Protein AF-A0A1F9BXH4-F1 (afdb_monomer_lite)

Radius of gyration: 12.08 Å; chains: 1; bounding box: 19×38×26 Å

pLDDT: mean 85.39, std 11.56, range [43.97, 94.75]

Structure (mmCIF, N/CA/C/O backbone):
data_AF-A0A1F9BXH4-F1
#
_entry.id   AF-A0A1F9BXH4-F1
#
loop_
_atom_site.group_PDB
_atom_site.id
_atom_site.type_symbol
_atom_site.label_atom_id
_atom_site.label_alt_id
_atom_site.label_comp_id
_atom_site.label_asym_id
_atom_site.label_entity_id
_atom_site.label_seq_id
_atom_site.pdbx_PDB_ins_code
_atom_site.Cartn_x
_atom_site.Cartn_y
_atom_site.Cartn_z
_atom_site.occupancy
_atom_site.B_iso_or_equiv
_atom_site.auth_seq_id
_atom_site.auth_comp_id
_atom_site.auth_asym_id
_atom_site.auth_atom_id
_atom_site.pdbx_PDB_model_num
ATOM 1 N N . MET A 1 1 ? -5.756 4.041 3.224 1.00 85.69 1 MET A N 1
ATOM 2 C CA . MET A 1 1 ? -4.597 3.193 2.893 1.00 85.69 1 MET A CA 1
ATOM 3 C C . MET A 1 1 ? -4.814 2.432 1.589 1.00 85.69 1 MET A C 1
ATOM 5 O O . MET A 1 1 ? -4.282 2.869 0.581 1.00 85.69 1 MET A O 1
ATOM 9 N N . ARG A 1 2 ? -5.667 1.393 1.554 1.00 88.00 2 ARG A N 1
ATOM 10 C CA . ARG A 1 2 ? -5.915 0.561 0.353 1.00 88.00 2 ARG A CA 1
ATOM 11 C C . ARG A 1 2 ? -6.136 1.345 -0.949 1.00 88.00 2 ARG A C 1
ATOM 13 O O . ARG A 1 2 ? -5.448 1.100 -1.929 1.00 88.00 2 ARG A O 1
ATOM 20 N N . ALA A 1 3 ? -7.070 2.297 -0.947 1.00 89.69 3 ALA A N 1
ATOM 21 C CA . ALA A 1 3 ? -7.414 3.068 -2.144 1.00 89.69 3 ALA A CA 1
ATOM 22 C C . ALA A 1 3 ? -6.276 3.966 -2.661 1.00 89.69 3 ALA A C 1
ATOM 24 O O . ALA A 1 3 ? -6.232 4.241 -3.852 1.00 89.69 3 ALA A O 1
ATOM 25 N N . GLU A 1 4 ? -5.374 4.423 -1.788 1.00 90.94 4 GLU A N 1
ATOM 26 C CA . GLU A 1 4 ? -4.234 5.257 -2.189 1.00 90.94 4 GLU A CA 1
ATOM 27 C C . GLU A 1 4 ? -3.116 4.391 -2.775 1.00 90.94 4 GLU A C 1
ATOM 29 O O . GLU A 1 4 ? -2.571 4.716 -3.822 1.00 90.94 4 GLU A O 1
ATOM 34 N N . LEU A 1 5 ? -2.834 3.240 -2.158 1.00 90.50 5 LEU A N 1
ATOM 35 C CA . LEU A 1 5 ? -1.833 2.294 -2.656 1.00 90.50 5 LEU A CA 1
ATOM 36 C C . LEU A 1 5 ? -2.204 1.715 -4.027 1.00 90.50 5 LEU A C 1
ATOM 38 O O . LEU A 1 5 ? -1.339 1.596 -4.884 1.00 90.50 5 LEU A O 1
ATOM 42 N N . LEU A 1 6 ? -3.488 1.438 -4.278 1.00 93.88 6 LEU A N 1
ATOM 43 C CA . LEU A 1 6 ? -3.965 0.975 -5.591 1.00 93.88 6 LEU A CA 1
ATOM 44 C C . LEU A 1 6 ? -3.858 2.032 -6.706 1.00 93.88 6 LEU A C 1
ATOM 46 O O . LEU A 1 6 ? -4.062 1.702 -7.870 1.00 93.88 6 LEU A O 1
ATOM 50 N N . ARG A 1 7 ? -3.563 3.299 -6.381 1.00 94.06 7 ARG A N 1
ATOM 51 C CA . ARG A 1 7 ? -3.302 4.348 -7.384 1.00 94.06 7 ARG A CA 1
ATOM 52 C C . ARG A 1 7 ? -1.845 4.383 -7.835 1.00 94.06 7 ARG A C 1
ATOM 54 O O . ARG A 1 7 ? -1.541 5.068 -8.808 1.00 94.06 7 ARG A O 1
ATOM 61 N N . VAL A 1 8 ? -0.950 3.694 -7.131 1.00 93.19 8 VAL A N 1
ATOM 62 C CA . VAL A 1 8 ? 0.459 3.608 -7.510 1.00 93.19 8 VAL A CA 1
ATOM 63 C C . VAL A 1 8 ? 0.574 2.682 -8.717 1.00 93.19 8 VAL A C 1
ATOM 65 O O . VAL A 1 8 ? 0.218 1.506 -8.642 1.00 93.19 8 VAL A O 1
ATOM 68 N N . THR A 1 9 ? 1.077 3.207 -9.833 1.00 94.75 9 THR A N 1
ATOM 69 C CA . THR A 1 9 ? 1.361 2.415 -11.036 1.00 94.75 9 THR A CA 1
ATOM 70 C C . THR A 1 9 ? 2.238 1.219 -10.680 1.00 94.75 9 THR A C 1
ATOM 72 O O . THR A 1 9 ? 3.277 1.391 -10.056 1.00 94.75 9 THR A O 1
ATOM 75 N N . GLY A 1 10 ? 1.817 0.013 -11.068 1.00 93.38 10 GLY A N 1
ATOM 76 C CA . GLY A 1 10 ? 2.525 -1.229 -10.753 1.00 93.38 10 GLY A CA 1
ATOM 77 C C . GLY A 1 10 ? 2.049 -1.940 -9.486 1.00 93.38 10 GLY A C 1
ATOM 78 O O . GLY A 1 10 ? 2.409 -3.098 -9.296 1.00 93.38 10 GLY A O 1
ATOM 79 N N . VAL A 1 11 ? 1.214 -1.323 -8.639 1.00 94.69 11 VAL A N 1
ATOM 80 C CA . VAL A 1 11 ? 0.547 -2.042 -7.541 1.00 94.69 11 VAL A CA 1
ATOM 81 C C . VAL A 1 11 ? -0.606 -2.872 -8.101 1.00 94.69 11 VAL A C 1
ATOM 83 O O . VAL A 1 11 ? -1.525 -2.351 -8.727 1.00 94.69 11 VAL A O 1
ATOM 86 N N . LEU A 1 12 ? -0.555 -4.179 -7.851 1.00 94.56 12 LEU A N 1
ATOM 87 C CA . LEU A 1 12 ? -1.523 -5.160 -8.342 1.00 94.56 12 LEU A CA 1
ATOM 88 C C . LEU A 1 12 ? -2.607 -5.455 -7.308 1.00 94.56 12 LEU A C 1
ATOM 90 O O . LEU A 1 12 ? -3.774 -5.631 -7.647 1.00 94.56 12 LEU A O 1
ATOM 94 N N . GLU A 1 13 ? -2.215 -5.554 -6.039 1.00 94.31 13 GLU A N 1
ATOM 95 C CA . GLU A 1 13 ? -3.115 -5.944 -4.962 1.00 94.31 13 GLU A CA 1
ATOM 96 C C . GLU A 1 13 ? -2.696 -5.306 -3.640 1.00 94.31 13 GLU A C 1
ATOM 98 O O . GLU A 1 13 ? -1.509 -5.170 -3.344 1.00 94.31 13 GLU A O 1
ATOM 103 N N . VAL A 1 14 ? -3.696 -4.930 -2.840 1.00 93.31 14 VAL A N 1
ATOM 104 C CA . VAL A 1 14 ? -3.516 -4.446 -1.472 1.00 93.31 14 VAL A CA 1
ATOM 105 C C . VAL A 1 14 ? -4.559 -5.109 -0.583 1.00 93.31 14 VAL A C 1
ATOM 107 O O . VAL A 1 14 ? -5.764 -4.861 -0.748 1.00 93.31 14 VAL A O 1
ATOM 110 N N . THR A 1 15 ? -4.084 -5.896 0.379 1.00 92.88 15 THR A N 1
ATOM 111 C CA . THR A 1 15 ? -4.920 -6.713 1.263 1.00 92.88 15 THR A CA 1
ATOM 112 C C . THR A 1 15 ? -4.650 -6.351 2.715 1.00 92.88 15 THR A C 1
ATOM 114 O O . THR A 1 15 ? -3.503 -6.288 3.151 1.00 92.88 15 THR A O 1
ATOM 117 N N . TYR A 1 16 ? -5.721 -6.067 3.455 1.00 90.12 16 TYR A N 1
ATOM 118 C CA . TYR A 1 16 ? -5.658 -5.778 4.885 1.00 90.12 16 TYR A CA 1
ATOM 119 C C . TYR A 1 16 ? -5.879 -7.066 5.676 1.00 90.12 16 TYR A C 1
ATOM 121 O O . TYR A 1 16 ? -6.876 -7.754 5.452 1.00 90.12 16 TYR A O 1
ATOM 129 N N . LEU A 1 17 ? -4.952 -7.375 6.579 1.00 90.19 17 LEU A N 1
ATOM 130 C CA . LEU A 1 17 ? -4.990 -8.521 7.479 1.00 90.19 17 LEU A CA 1
ATOM 131 C C . LEU A 1 17 ? -5.371 -8.015 8.882 1.00 90.19 17 LEU A C 1
ATOM 133 O O . LEU A 1 17 ? -4.493 -7.530 9.599 1.00 90.19 17 LEU A O 1
ATOM 137 N N . PRO A 1 18 ? -6.658 -8.081 9.276 1.00 87.56 18 PRO A N 1
ATOM 138 C CA . PRO A 1 18 ? -7.141 -7.451 10.507 1.00 87.56 18 PRO A CA 1
ATOM 139 C C . PRO A 1 18 ? -6.540 -8.070 11.771 1.00 87.56 18 PRO A C 1
ATOM 141 O O . PRO A 1 18 ? -6.267 -7.344 12.719 1.00 87.56 18 PRO A O 1
ATOM 144 N N . ASP A 1 19 ? -6.270 -9.378 11.767 1.00 92.31 19 ASP A N 1
ATOM 145 C CA . ASP A 1 19 ? -5.722 -10.093 12.930 1.00 92.31 19 ASP A CA 1
ATOM 146 C C . ASP A 1 19 ? -4.315 -9.619 13.322 1.00 92.31 19 ASP A C 1
ATOM 148 O O . ASP A 1 19 ? -3.893 -9.791 14.461 1.00 92.31 19 ASP A O 1
ATOM 152 N N . GLN A 1 20 ? -3.586 -9.025 12.373 1.00 86.06 20 GLN A N 1
ATOM 153 C CA . GLN A 1 20 ? -2.219 -8.532 12.559 1.00 86.06 20 GLN A CA 1
ATOM 154 C C . GLN A 1 20 ? -2.128 -7.004 12.441 1.00 86.06 20 GLN A C 1
ATOM 156 O O . GLN A 1 20 ? -1.059 -6.441 12.638 1.00 86.06 20 GLN A O 1
ATOM 161 N N . ASP A 1 21 ? -3.233 -6.337 12.097 1.00 84.44 21 ASP A N 1
ATOM 162 C CA . ASP A 1 21 ? -3.278 -4.921 11.713 1.00 84.44 21 ASP A CA 1
ATOM 163 C C . ASP A 1 21 ? -2.252 -4.545 10.618 1.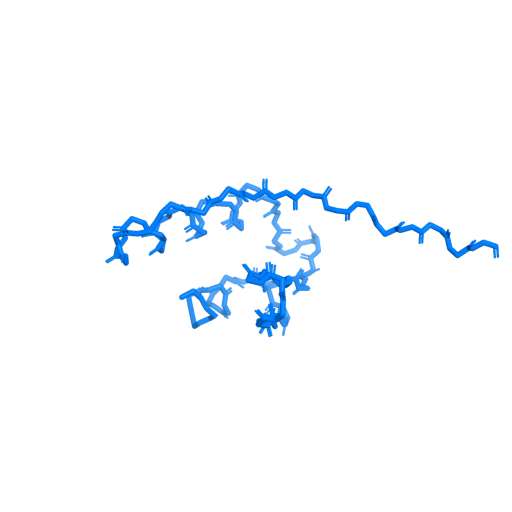00 84.44 21 ASP A C 1
ATOM 165 O O . ASP A 1 21 ? -1.627 -3.484 10.645 1.00 84.44 21 ASP A O 1
ATOM 169 N N . LEU A 1 22 ? -2.077 -5.424 9.620 1.00 85.75 22 LEU A N 1
ATOM 170 C CA . LEU A 1 22 ? -1.086 -5.267 8.547 1.00 85.75 22 LEU A CA 1
ATOM 171 C C . LEU A 1 22 ? -1.725 -5.050 7.174 1.00 85.75 22 LEU A C 1
ATOM 173 O O . LEU A 1 22 ? -2.770 -5.613 6.844 1.00 85.75 22 LEU A O 1
ATOM 177 N N . PHE A 1 23 ? -1.042 -4.281 6.326 1.00 87.44 23 PHE A N 1
ATOM 178 C CA . PHE A 1 23 ? -1.326 -4.209 4.893 1.00 87.44 23 PHE A CA 1
ATOM 179 C C . PHE A 1 23 ? -0.259 -4.977 4.119 1.00 87.44 23 PHE A C 1
ATOM 181 O O . PHE A 1 23 ? 0.926 -4.673 4.217 1.00 87.44 23 PHE A O 1
ATOM 188 N N . THR A 1 24 ? -0.689 -5.927 3.295 1.00 91.00 24 THR A N 1
ATOM 189 C CA . THR A 1 24 ? 0.167 -6.597 2.311 1.00 91.00 24 THR A CA 1
ATOM 190 C C . THR A 1 24 ? -0.024 -5.941 0.950 1.00 91.00 24 THR A C 1
ATOM 192 O O . THR A 1 24 ? -1.144 -5.587 0.572 1.00 91.00 24 THR A O 1
ATOM 195 N N . VAL A 1 25 ? 1.076 -5.736 0.225 1.00 91.69 25 VAL A N 1
ATOM 196 C CA . VAL A 1 25 ? 1.081 -5.073 -1.084 1.00 91.69 25 VAL A CA 1
ATOM 197 C C . VAL A 1 25 ? 1.801 -5.970 -2.079 1.00 91.69 25 VAL A C 1
ATOM 199 O O . VAL A 1 25 ? 2.984 -6.257 -1.907 1.00 91.69 25 VAL A O 1
ATOM 202 N N . ARG A 1 26 ? 1.100 -6.392 -3.135 1.00 92.94 26 ARG A N 1
ATOM 203 C CA . ARG A 1 26 ? 1.708 -7.068 -4.287 1.00 92.94 26 ARG A CA 1
ATOM 204 C C . ARG A 1 26 ? 1.874 -6.060 -5.412 1.00 92.94 26 ARG A C 1
ATOM 206 O O . ARG A 1 26 ? 0.919 -5.368 -5.766 1.00 92.94 26 ARG A O 1
ATOM 213 N N . PHE A 1 27 ? 3.068 -5.989 -5.982 1.00 93.69 27 PHE A N 1
ATOM 214 C CA . PHE A 1 27 ? 3.401 -5.032 -7.029 1.00 93.69 27 PHE A CA 1
ATOM 215 C C . PHE A 1 27 ? 4.409 -5.616 -8.020 1.00 93.69 27 PHE A C 1
ATOM 217 O O . PHE A 1 27 ? 5.143 -6.551 -7.698 1.00 93.69 27 PHE A O 1
ATOM 224 N N . GLU A 1 28 ? 4.443 -5.059 -9.225 1.00 94.12 28 GLU A N 1
ATOM 225 C CA . GLU A 1 28 ? 5.448 -5.370 -10.237 1.00 94.12 28 GLU A CA 1
ATOM 226 C C . GLU A 1 28 ? 6.693 -4.516 -10.008 1.00 94.12 28 GLU A C 1
ATOM 228 O O . GLU A 1 28 ? 6.650 -3.292 -10.141 1.00 94.12 28 GLU A O 1
ATOM 233 N N . SER A 1 29 ? 7.823 -5.156 -9.704 1.00 90.25 29 SER A N 1
ATOM 234 C CA . SER A 1 29 ? 9.081 -4.467 -9.382 1.00 90.25 29 SER A CA 1
ATOM 235 C C . SER A 1 29 ? 9.668 -3.650 -10.540 1.00 90.25 29 SER A C 1
ATOM 237 O O . SER A 1 29 ? 10.499 -2.773 -10.314 1.00 90.25 29 SER A O 1
ATOM 239 N N . VAL A 1 30 ? 9.232 -3.914 -11.777 1.00 93.25 30 VAL A N 1
ATOM 240 C CA . VAL A 1 30 ? 9.616 -3.138 -12.968 1.00 9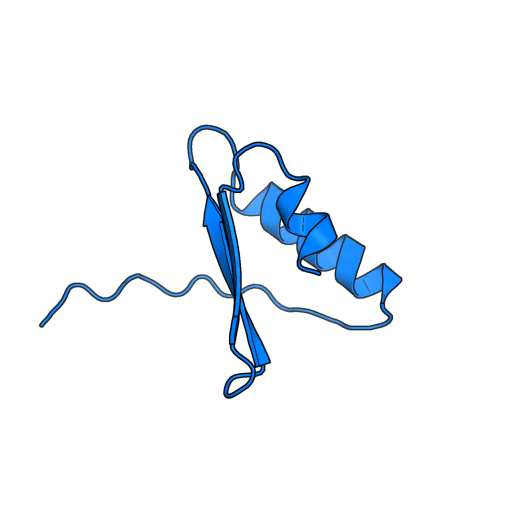3.25 30 VAL A CA 1
ATOM 241 C C . VAL A 1 30 ? 8.838 -1.823 -13.101 1.00 93.25 30 VAL A C 1
ATOM 243 O O . VAL A 1 30 ? 9.297 -0.922 -13.796 1.00 93.25 30 VAL A O 1
ATOM 246 N N . LEU A 1 31 ? 7.679 -1.703 -12.439 1.00 92.50 31 LEU A N 1
ATOM 247 C CA . LEU A 1 31 ? 6.791 -0.533 -12.510 1.00 92.50 31 LEU A CA 1
ATOM 248 C C . LEU A 1 31 ? 6.723 0.253 -11.194 1.00 92.50 31 LEU A C 1
ATOM 250 O O . LEU A 1 31 ? 6.530 1.467 -11.223 1.00 92.50 31 LEU A O 1
ATOM 254 N N . ALA A 1 32 ? 6.889 -0.420 -10.054 1.00 91.19 32 ALA A N 1
ATOM 255 C CA . ALA A 1 32 ? 6.891 0.177 -8.726 1.00 91.19 32 ALA A CA 1
ATOM 256 C C . ALA A 1 32 ? 8.110 -0.287 -7.925 1.00 91.19 32 ALA A C 1
ATOM 258 O O . ALA A 1 32 ? 8.510 -1.448 -7.979 1.00 91.19 32 ALA A O 1
ATOM 259 N N . ASN A 1 33 ? 8.668 0.618 -7.125 1.00 90.19 33 ASN A N 1
ATOM 260 C CA . ASN A 1 33 ? 9.752 0.321 -6.196 1.00 90.19 33 ASN A CA 1
ATOM 261 C C . ASN A 1 33 ? 9.319 0.572 -4.743 1.00 90.19 33 ASN A C 1
ATOM 263 O O . ASN A 1 33 ? 8.308 1.228 -4.475 1.00 90.19 33 ASN A O 1
ATOM 267 N N . LEU A 1 34 ? 10.108 0.052 -3.800 1.00 90.12 34 LEU A N 1
ATOM 268 C CA . LEU A 1 34 ? 9.833 0.190 -2.369 1.00 90.12 34 LEU A CA 1
ATOM 269 C C . LEU A 1 34 ? 9.751 1.655 -1.927 1.00 90.12 34 LEU A C 1
ATOM 271 O O . LEU A 1 34 ? 8.877 1.997 -1.140 1.00 90.12 34 LEU A O 1
ATOM 275 N N . GLU A 1 35 ? 10.596 2.532 -2.472 1.00 90.81 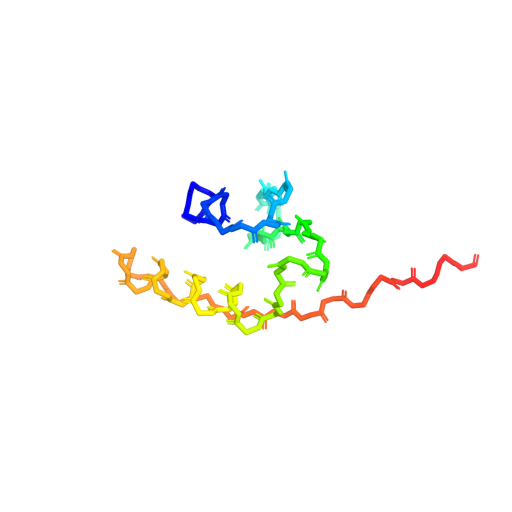35 GLU A N 1
ATOM 276 C CA . GLU A 1 35 ? 10.599 3.961 -2.139 1.00 90.81 35 GLU A CA 1
ATOM 277 C C . GLU A 1 35 ? 9.250 4.629 -2.446 1.00 90.81 35 GLU A C 1
ATOM 279 O O . GLU A 1 35 ? 8.684 5.315 -1.595 1.00 90.81 35 GLU A O 1
ATOM 284 N N . THR A 1 36 ? 8.680 4.363 -3.624 1.00 91.19 36 THR A N 1
ATOM 285 C CA . THR A 1 36 ? 7.376 4.903 -4.042 1.00 91.19 36 THR A CA 1
ATOM 286 C C . THR A 1 36 ? 6.246 4.373 -3.162 1.00 91.19 36 THR A C 1
ATOM 288 O O . THR A 1 36 ? 5.344 5.120 -2.761 1.00 91.19 36 THR A O 1
ATOM 291 N N . ILE A 1 37 ? 6.300 3.082 -2.826 1.00 90.81 37 ILE A N 1
ATOM 292 C CA . ILE A 1 37 ? 5.318 2.443 -1.946 1.00 90.81 37 ILE A CA 1
ATOM 293 C C . ILE A 1 37 ? 5.393 3.072 -0.555 1.00 90.81 37 ILE A C 1
ATOM 295 O O . ILE A 1 37 ? 4.369 3.502 -0.024 1.00 90.81 37 ILE A O 1
ATOM 299 N N . PHE A 1 38 ? 6.592 3.214 0.007 1.00 90.75 38 PHE A N 1
ATOM 300 C CA . PHE A 1 38 ? 6.792 3.801 1.329 1.00 90.75 38 PHE A CA 1
ATOM 301 C C . PHE A 1 38 ? 6.350 5.260 1.361 1.00 90.75 38 PHE A C 1
ATOM 303 O O . PHE A 1 38 ? 5.581 5.635 2.243 1.00 90.75 38 PHE A O 1
ATOM 310 N N . ALA A 1 39 ? 6.733 6.069 0.369 1.00 90.62 39 ALA A N 1
ATOM 311 C CA . ALA A 1 39 ? 6.285 7.455 0.257 1.00 90.62 39 ALA A CA 1
ATOM 312 C C . ALA A 1 39 ? 4.748 7.561 0.243 1.00 90.62 39 ALA A C 1
ATOM 314 O O . ALA A 1 39 ? 4.174 8.413 0.927 1.00 90.62 39 ALA A O 1
ATOM 315 N N . THR A 1 40 ? 4.070 6.655 -0.468 1.00 91.00 40 THR A N 1
ATOM 316 C CA . THR A 1 40 ? 2.601 6.592 -0.509 1.00 91.00 40 THR A CA 1
ATOM 317 C C . THR A 1 40 ? 2.005 6.214 0.847 1.00 91.00 40 THR A C 1
ATOM 319 O O . THR A 1 40 ? 1.038 6.846 1.290 1.00 91.00 40 THR A O 1
ATOM 322 N N . VAL A 1 41 ? 2.584 5.221 1.532 1.00 89.75 41 VAL A N 1
ATOM 323 C CA . VAL A 1 41 ? 2.184 4.813 2.888 1.00 89.75 41 VAL A CA 1
ATOM 324 C C . VAL A 1 41 ? 2.333 5.983 3.862 1.00 89.75 41 VAL A C 1
ATOM 326 O O . VAL A 1 41 ? 1.363 6.327 4.539 1.00 89.75 41 VAL A O 1
ATOM 329 N N . PHE A 1 42 ? 3.487 6.656 3.878 1.00 88.69 42 PHE A N 1
ATOM 330 C CA . PHE A 1 42 ? 3.747 7.808 4.746 1.00 88.69 42 PHE A CA 1
ATOM 331 C C . PHE A 1 42 ? 2.783 8.967 4.476 1.00 88.69 42 PHE A C 1
ATOM 333 O O . PHE A 1 42 ? 2.164 9.494 5.404 1.00 88.69 42 PHE A O 1
ATOM 340 N N . ALA A 1 43 ? 2.599 9.350 3.208 1.00 89.56 43 ALA A N 1
ATOM 341 C CA . ALA A 1 43 ? 1.694 10.436 2.836 1.00 89.56 43 ALA A CA 1
ATOM 342 C C . ALA A 1 43 ? 0.238 10.125 3.222 1.00 89.56 43 ALA A C 1
ATOM 344 O O . ALA A 1 43 ? -0.479 10.992 3.730 1.00 89.56 43 ALA A O 1
ATOM 345 N N . THR A 1 44 ? -0.196 8.881 3.013 1.00 89.81 44 THR A N 1
ATOM 346 C CA . THR A 1 44 ? -1.543 8.428 3.377 1.00 89.81 44 THR A CA 1
ATOM 347 C C . THR A 1 44 ? -1.724 8.369 4.889 1.00 89.81 44 THR A C 1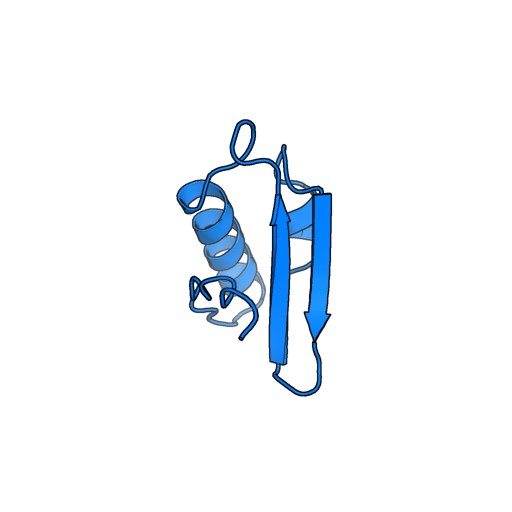
ATOM 349 O O . THR A 1 44 ? -2.760 8.800 5.393 1.00 89.81 44 THR A O 1
ATOM 352 N N . GLY A 1 45 ? -0.715 7.884 5.614 1.00 88.88 45 GLY A N 1
ATOM 353 C CA . GLY A 1 45 ? -0.693 7.866 7.071 1.00 88.88 45 GLY A CA 1
ATOM 354 C C . GLY A 1 45 ? -0.873 9.253 7.663 1.00 88.88 45 GLY A C 1
ATOM 355 O O . GLY A 1 45 ? -1.816 9.490 8.421 1.00 88.88 45 GLY A O 1
ATOM 356 N N . LYS A 1 46 ? -0.062 10.209 7.200 1.00 88.38 46 LYS A N 1
ATOM 357 C CA . LYS A 1 46 ? -0.142 11.608 7.626 1.00 88.38 46 LYS A CA 1
ATOM 358 C C . LYS A 1 46 ? -1.534 12.211 7.410 1.00 88.38 46 LYS A C 1
ATOM 360 O O . LYS A 1 46 ? -2.045 12.881 8.300 1.00 88.38 46 LYS A O 1
ATOM 365 N N . LYS A 1 47 ? -2.181 11.940 6.267 1.00 87.75 47 LYS A N 1
ATOM 366 C CA . LYS A 1 47 ? -3.564 12.390 5.990 1.00 87.75 47 LYS A CA 1
ATOM 367 C C . LYS A 1 47 ? -4.597 11.784 6.946 1.00 87.75 47 LYS A C 1
ATOM 369 O O . LYS A 1 47 ? -5.618 12.409 7.206 1.00 87.75 47 LYS A O 1
ATOM 374 N N . MET A 1 48 ? -4.353 10.571 7.434 1.00 86.56 48 MET A N 1
ATOM 375 C CA . MET A 1 48 ? -5.253 9.835 8.328 1.00 86.56 48 MET A CA 1
ATOM 376 C C . MET A 1 48 ? -4.951 10.062 9.817 1.00 86.56 48 MET A C 1
ATOM 378 O O . MET A 1 48 ? -5.642 9.487 10.653 1.00 86.56 48 MET A O 1
ATOM 382 N N . GLY A 1 49 ? -3.926 10.854 10.155 1.00 88.75 49 GLY A N 1
ATOM 383 C CA . GLY A 1 49 ? -3.464 11.016 11.537 1.00 88.75 49 GLY A CA 1
ATOM 384 C C . GLY A 1 49 ? -2.896 9.726 12.141 1.00 88.75 49 GLY A C 1
ATOM 385 O O . GLY A 1 49 ? -2.956 9.544 13.352 1.00 88.75 49 GLY A O 1
ATOM 386 N N . LYS A 1 50 ? -2.395 8.811 11.300 1.00 83.62 50 LYS A N 1
ATOM 387 C CA . LYS A 1 50 ? -1.809 7.528 11.707 1.00 83.62 50 LYS A CA 1
ATOM 388 C C . LYS A 1 50 ? -0.385 7.408 11.179 1.00 83.62 50 LYS A C 1
ATOM 390 O O . LYS A 1 50 ? -0.137 7.689 10.009 1.00 83.62 50 LYS A O 1
ATOM 395 N N . GLU A 1 51 ? 0.533 6.940 12.011 1.00 80.56 51 GLU A N 1
ATOM 396 C CA . GLU A 1 51 ? 1.873 6.561 11.564 1.00 80.56 51 GLU A CA 1
ATOM 397 C C . GLU A 1 51 ? 1.884 5.087 11.163 1.00 80.56 51 GLU A C 1
ATOM 399 O O . GLU A 1 51 ? 1.388 4.230 11.888 1.00 80.56 51 GLU A O 1
ATOM 404 N N . T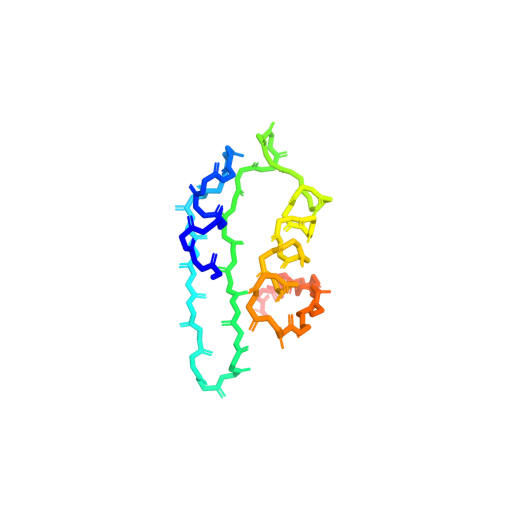YR A 1 52 ? 2.426 4.809 9.980 1.00 77.56 52 TYR A N 1
ATOM 405 C CA . TYR A 1 52 ? 2.639 3.458 9.478 1.00 77.56 52 TYR A CA 1
ATOM 406 C C . TYR A 1 52 ? 4.132 3.298 9.217 1.00 77.56 52 TYR A C 1
ATOM 408 O O . TYR A 1 52 ? 4.724 4.133 8.529 1.00 77.56 52 TYR A O 1
ATOM 416 N N . PHE A 1 53 ? 4.724 2.230 9.742 1.00 77.50 53 PHE A N 1
ATOM 417 C CA . PHE A 1 53 ? 6.128 1.900 9.525 1.00 77.50 53 PHE A CA 1
ATOM 418 C C . PHE A 1 53 ? 6.207 0.729 8.547 1.00 77.50 53 PHE A C 1
ATOM 420 O O . PHE A 1 53 ? 5.667 -0.336 8.846 1.00 77.50 53 PHE A O 1
ATOM 427 N N . PRO A 1 54 ? 6.804 0.915 7.359 1.00 72.81 54 PRO A N 1
ATOM 428 C CA . PRO A 1 54 ? 6.940 -0.178 6.418 1.00 72.81 54 PRO A CA 1
ATOM 429 C C . PRO A 1 54 ? 7.977 -1.192 6.909 1.00 72.81 54 PRO A C 1
ATOM 431 O O . PRO A 1 54 ? 9.086 -0.820 7.289 1.00 72.81 54 PRO A O 1
ATOM 434 N N . GLU A 1 55 ? 7.635 -2.472 6.818 1.00 76.50 55 GLU A N 1
ATOM 435 C CA . GLU A 1 55 ? 8.547 -3.591 7.036 1.00 76.50 55 GLU A CA 1
ATOM 436 C C . GLU A 1 55 ? 8.613 -4.437 5.761 1.00 76.50 55 GLU A C 1
ATOM 438 O O . GLU A 1 55 ? 7.588 -4.729 5.139 1.00 76.50 55 GLU A O 1
ATOM 443 N N . VAL A 1 56 ? 9.824 -4.814 5.344 1.00 72.25 56 VAL A N 1
ATOM 444 C CA . VAL A 1 56 ? 10.018 -5.761 4.241 1.00 72.25 56 VAL A CA 1
ATOM 445 C C . VAL A 1 56 ? 10.072 -7.153 4.845 1.00 72.25 56 VAL A C 1
ATOM 447 O O . VAL A 1 56 ? 11.097 -7.548 5.393 1.00 72.25 56 VAL A O 1
ATOM 450 N N . VAL A 1 57 ? 8.971 -7.894 4.742 1.00 69.56 57 VAL A N 1
ATOM 451 C CA . VAL A 1 57 ? 8.932 -9.294 5.170 1.00 69.56 57 VAL A CA 1
ATOM 452 C C . VAL A 1 57 ? 9.525 -10.144 4.041 1.00 69.56 57 VAL A C 1
ATOM 454 O O . VAL A 1 57 ? 8.947 -10.168 2.949 1.00 69.56 57 VAL A O 1
ATOM 457 N N . PRO A 1 58 ? 10.679 -10.810 4.235 1.00 61.75 58 PRO A N 1
ATOM 458 C CA . PRO A 1 58 ? 11.184 -11.743 3.242 1.00 61.75 58 PRO A CA 1
ATOM 459 C C . PRO A 1 58 ? 10.165 -12.867 3.069 1.00 61.75 58 PRO A C 1
ATOM 461 O O . PRO A 1 58 ? 9.666 -13.422 4.047 1.00 61.75 58 PRO A O 1
ATOM 464 N N . SER A 1 59 ? 9.849 -13.215 1.823 1.00 59.66 59 SER A N 1
ATOM 465 C CA . SER A 1 59 ? 9.150 -14.464 1.542 1.00 59.66 59 SER A CA 1
ATOM 466 C C . SER A 1 59 ? 10.041 -15.592 2.049 1.00 59.66 59 SER A C 1
ATOM 468 O O . SER A 1 59 ? 11.107 -15.822 1.470 1.00 59.66 59 SER A O 1
ATOM 470 N N . SER A 1 60 ? 9.656 -16.236 3.152 1.00 56.47 60 SER A N 1
ATOM 471 C CA . SER A 1 60 ? 10.324 -17.449 3.612 1.00 56.47 60 SER A CA 1
ATOM 472 C C . SER A 1 60 ? 10.456 -18.396 2.418 1.00 56.47 60 SER A C 1
ATOM 474 O O . SER A 1 60 ? 9.447 -18.632 1.748 1.00 56.47 60 SER A O 1
ATOM 476 N N . PRO A 1 61 ? 11.652 -18.920 2.099 1.00 51.97 61 PRO A N 1
ATOM 477 C CA . PRO A 1 61 ? 11.696 -20.120 1.288 1.00 51.97 61 PRO A CA 1
ATOM 478 C C . PRO A 1 61 ? 10.946 -21.186 2.089 1.00 51.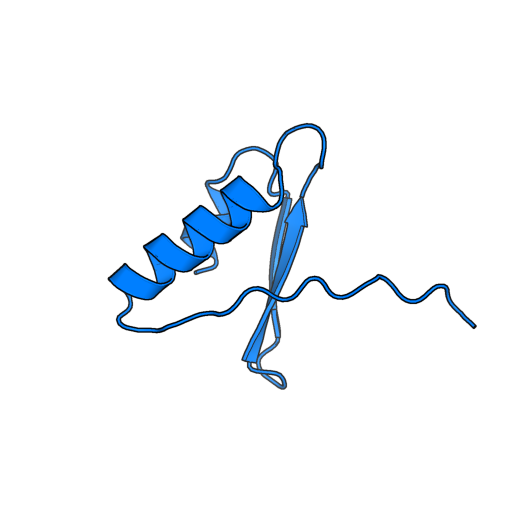97 61 PRO A C 1
ATOM 480 O O . PRO A 1 61 ? 11.207 -21.352 3.284 1.00 51.97 61 PRO A O 1
ATOM 483 N N . ASP A 1 62 ? 9.960 -21.826 1.463 1.00 53.25 62 ASP A N 1
ATOM 484 C CA . ASP A 1 62 ? 9.312 -23.004 2.030 1.00 53.25 62 ASP A CA 1
ATOM 485 C C . ASP A 1 62 ? 10.380 -23.967 2.580 1.00 53.25 62 ASP A C 1
ATOM 487 O O . ASP A 1 62 ? 11.455 -24.125 1.991 1.00 53.25 62 ASP A O 1
ATOM 491 N N . SER A 1 63 ? 10.089 -24.526 3.758 1.00 43.97 63 SER A N 1
ATOM 492 C CA . SER A 1 63 ? 10.910 -25.529 4.453 1.00 43.97 63 SER A CA 1
ATOM 493 C C . SER A 1 63 ? 11.176 -26.774 3.611 1.00 43.97 63 SER A C 1
ATOM 495 O O . SER A 1 63 ? 10.288 -27.153 2.816 1.00 43.97 63 SER A O 1
#

Foldseek 3Di:
DQVQLVVQWFWDDWDQDPVVRDIDTDGDCVRDDPVNSVVSQQVVCVVVVHDDDDDDDPPPDDD

Sequence (63 aa):
MRAELLRVTGVLEVTYLPDQDLFTVRFESVLANLETIFATVFATGKKMGKEYFPEVVPSSPDS

Secondary structure (DSSP, 8-state):
-HHHHTTSTTEEEEEEEGGGTEEEEEE-TTT--HHHHHHHHHHHHHHHT--------------